Protein AF-A0AAE9DIA6-F1 (afdb_monomer_lite)

Radius of gyration: 22.22 Å; chains: 1; bounding box: 41×24×64 Å

Organism: Caenorhabditis briggsae (NCBI:txid6238)

Sequence (76 aa):
MAVNSLISWVAIFILPIIIGYLCPNHTPEEWSVFYIAGGIWVIVMNIPFPFLATTEAADFTKPGFGEKRVGHVENN

Structure (mmCIF, N/CA/C/O backbone):
data_AF-A0AAE9DIA6-F1
#
_entry.id   AF-A0AAE9DIA6-F1
#
loop_
_atom_site.group_PDB
_atom_site.id
_atom_site.type_symbol
_atom_site.label_atom_id
_atom_site.label_alt_id
_atom_site.label_comp_id
_atom_site.label_asym_id
_atom_site.label_entity_id
_atom_site.label_seq_id
_atom_site.pdbx_PDB_ins_code
_atom_site.Cartn_x
_atom_site.Cartn_y
_atom_site.Cartn_z
_atom_site.occupancy
_atom_site.B_iso_or_equiv
_atom_site.auth_seq_id
_atom_site.auth_comp_id
_atom_site.auth_asym_id
_atom_site.auth_atom_id
_atom_site.pdbx_PDB_model_num
ATOM 1 N N . MET A 1 1 ? 12.375 10.063 -6.016 1.00 64.38 1 MET A N 1
ATOM 2 C CA . MET A 1 1 ? 12.085 10.535 -4.641 1.00 64.38 1 MET A CA 1
ATOM 3 C C . MET A 1 1 ? 10.842 11.421 -4.581 1.00 64.38 1 MET A C 1
ATOM 5 O O . MET A 1 1 ? 9.908 11.033 -3.898 1.00 64.38 1 MET A O 1
ATOM 9 N N . ALA A 1 2 ? 10.758 12.523 -5.339 1.00 79.94 2 ALA A N 1
ATOM 10 C CA . ALA A 1 2 ? 9.633 13.471 -5.254 1.00 79.94 2 ALA A CA 1
ATOM 11 C C . ALA A 1 2 ? 8.228 12.868 -5.491 1.00 79.94 2 ALA A C 1
ATOM 13 O O . ALA A 1 2 ? 7.312 13.152 -4.727 1.00 79.94 2 ALA A O 1
ATOM 14 N N . VAL A 1 3 ? 8.058 12.003 -6.499 1.00 83.94 3 VAL A N 1
ATOM 15 C CA . VAL A 1 3 ? 6.746 11.397 -6.821 1.00 83.94 3 VAL A CA 1
ATOM 16 C C . VAL A 1 3 ? 6.242 10.495 -5.693 1.00 83.94 3 VAL A C 1
ATOM 18 O O . VAL A 1 3 ? 5.087 10.596 -5.293 1.00 83.94 3 VAL A O 1
ATOM 21 N N . ASN A 1 4 ? 7.120 9.661 -5.129 1.00 87.00 4 ASN A N 1
ATOM 22 C CA . ASN A 1 4 ? 6.755 8.789 -4.014 1.00 87.00 4 ASN A CA 1
ATOM 23 C C . ASN A 1 4 ? 6.350 9.609 -2.781 1.00 87.00 4 ASN A C 1
ATOM 25 O O . ASN A 1 4 ? 5.349 9.320 -2.138 1.00 87.00 4 ASN A O 1
ATOM 29 N N . SER A 1 5 ? 7.088 10.684 -2.495 1.00 88.44 5 SER A N 1
ATOM 30 C CA . SER A 1 5 ? 6.752 11.597 -1.403 1.00 88.44 5 SER A CA 1
ATOM 31 C C . SER A 1 5 ? 5.400 12.284 -1.612 1.00 88.44 5 SER A C 1
ATOM 33 O O . SER A 1 5 ? 4.633 12.389 -0.661 1.00 88.44 5 SER A O 1
ATOM 35 N N . LEU A 1 6 ? 5.077 12.713 -2.837 1.00 90.94 6 LEU A N 1
ATOM 36 C CA . LEU A 1 6 ? 3.778 13.317 -3.154 1.00 90.94 6 LEU A CA 1
ATOM 37 C C . LEU A 1 6 ? 2.620 12.342 -2.898 1.00 90.94 6 LEU A C 1
ATOM 39 O O . LEU A 1 6 ? 1.623 12.726 -2.290 1.00 90.94 6 LEU A O 1
ATOM 43 N N . ILE A 1 7 ? 2.767 11.080 -3.309 1.00 91.44 7 ILE A N 1
ATOM 44 C CA . ILE A 1 7 ? 1.758 10.037 -3.074 1.00 91.44 7 ILE A CA 1
ATOM 45 C C . ILE A 1 7 ? 1.534 9.836 -1.570 1.00 91.44 7 ILE A C 1
ATOM 47 O O . ILE A 1 7 ? 0.388 9.803 -1.122 1.00 91.44 7 ILE A O 1
ATOM 51 N N . SER A 1 8 ? 2.605 9.776 -0.773 1.00 88.81 8 SER A N 1
ATOM 52 C CA . SER A 1 8 ? 2.495 9.650 0.685 1.00 88.81 8 SER A CA 1
ATOM 53 C C . SER A 1 8 ? 1.763 10.829 1.326 1.00 88.81 8 SER A C 1
ATOM 55 O O . SER A 1 8 ? 0.935 10.627 2.211 1.00 88.81 8 SER A O 1
ATOM 57 N N . TRP A 1 9 ? 2.023 12.056 0.869 1.00 93.38 9 TRP A N 1
ATOM 58 C CA . TRP A 1 9 ? 1.315 13.242 1.356 1.00 93.38 9 TRP A CA 1
ATOM 59 C C . TRP A 1 9 ? -0.183 13.166 1.086 1.00 93.38 9 TRP A C 1
ATOM 61 O O . TRP A 1 9 ? -0.985 13.399 1.988 1.00 93.38 9 TRP A O 1
ATOM 71 N N . VAL A 1 10 ? -0.563 12.792 -0.135 1.00 92.75 10 VAL A N 1
ATOM 72 C CA . VAL A 1 10 ? -1.972 12.616 -0.503 1.00 92.75 10 VAL A CA 1
ATOM 73 C C . VAL A 1 10 ? -2.627 11.544 0.370 1.00 92.75 10 VAL A C 1
ATOM 75 O O . VAL A 1 10 ? -3.717 11.764 0.895 1.00 92.75 10 VAL A O 1
ATOM 78 N N . ALA A 1 11 ? -1.944 10.421 0.603 1.00 90.06 11 ALA A N 1
ATOM 79 C CA . ALA A 1 11 ? -2.451 9.359 1.466 1.00 90.06 11 ALA A CA 1
ATOM 80 C C . ALA A 1 11 ? -2.709 9.844 2.904 1.00 90.06 11 ALA A C 1
ATOM 82 O O . ALA A 1 11 ? -3.754 9.521 3.463 1.00 90.06 11 ALA A O 1
ATOM 83 N N . ILE A 1 12 ? -1.822 10.665 3.480 1.00 91.69 12 ILE A N 1
ATOM 84 C CA . ILE A 1 12 ? -1.976 11.211 4.843 1.00 91.69 12 ILE A CA 1
ATOM 85 C C . ILE A 1 12 ? -3.227 12.090 4.977 1.00 91.69 12 ILE A C 1
ATOM 87 O O . ILE A 1 12 ? -3.865 12.069 6.025 1.00 91.69 12 ILE A O 1
ATOM 91 N N . PHE A 1 13 ? -3.612 12.832 3.937 1.00 93.44 13 PHE A N 1
ATOM 92 C CA . PHE A 1 13 ? -4.838 13.638 3.972 1.00 93.44 13 PHE A CA 1
ATOM 93 C C . PHE A 1 13 ? -6.113 12.807 3.799 1.00 93.44 13 PHE A C 1
ATOM 95 O O . PHE A 1 13 ? -7.156 13.158 4.346 1.00 93.44 13 PHE A O 1
ATOM 102 N N . ILE A 1 14 ? -6.039 11.709 3.048 1.00 93.19 14 ILE A N 1
ATOM 103 C CA . ILE A 1 14 ? -7.199 10.866 2.740 1.00 93.19 14 ILE A CA 1
ATOM 104 C C . ILE A 1 14 ? -7.475 9.856 3.863 1.00 93.19 14 ILE A C 1
ATOM 106 O O . ILE A 1 14 ? -8.636 9.576 4.165 1.00 93.19 14 ILE A O 1
ATOM 110 N N . LEU A 1 15 ? -6.434 9.328 4.514 1.00 90.12 15 LEU A N 1
ATOM 111 C CA . LEU A 1 15 ? -6.565 8.292 5.544 1.00 90.12 15 LEU A CA 1
ATOM 112 C C . LEU A 1 15 ? -7.532 8.673 6.685 1.00 90.12 15 LEU A C 1
ATOM 114 O O . LEU A 1 15 ? -8.364 7.839 7.032 1.00 90.12 15 LEU A O 1
ATOM 118 N N . PRO A 1 16 ? -7.503 9.901 7.245 1.00 91.12 16 PRO A N 1
ATOM 119 C CA . PRO A 1 16 ? -8.428 10.310 8.302 1.00 91.12 16 PRO A CA 1
ATOM 120 C C . PRO A 1 16 ? -9.896 10.291 7.864 1.00 91.12 16 PRO A C 1
ATOM 122 O O . PRO A 1 16 ? -10.763 9.954 8.663 1.00 91.12 16 PRO A O 1
ATOM 125 N N . ILE A 1 17 ? -10.180 10.601 6.593 1.00 93.75 17 ILE A N 1
ATOM 126 C CA . ILE A 1 17 ? -11.539 10.550 6.029 1.00 93.75 17 ILE A CA 1
ATOM 127 C C . ILE A 1 17 ? -12.011 9.094 5.952 1.00 93.75 17 ILE A C 1
ATOM 129 O O . ILE A 1 17 ? -13.127 8.778 6.358 1.00 93.75 17 ILE A O 1
ATOM 133 N N . ILE A 1 18 ? -11.141 8.198 5.476 1.00 90.56 18 ILE A N 1
ATOM 134 C CA . ILE A 1 18 ? -11.423 6.760 5.401 1.00 90.56 18 ILE A CA 1
ATOM 135 C C . ILE A 1 18 ? -11.661 6.183 6.801 1.00 90.56 18 ILE A C 1
ATOM 137 O O . ILE A 1 18 ? -12.640 5.470 7.010 1.00 90.56 18 ILE A O 1
ATOM 141 N N . ILE A 1 19 ? -10.799 6.512 7.767 1.00 92.06 19 ILE A N 1
ATOM 142 C CA . ILE A 1 19 ? -10.920 6.050 9.156 1.00 92.06 19 ILE A CA 1
ATOM 143 C C . ILE A 1 19 ? -12.202 6.588 9.794 1.00 92.06 19 ILE A C 1
ATOM 145 O O . ILE A 1 19 ? -12.884 5.838 10.481 1.00 92.06 19 ILE A O 1
ATOM 149 N N . GLY A 1 20 ? -12.575 7.843 9.528 1.00 90.94 20 GLY A N 1
ATOM 150 C CA . GLY A 1 20 ? -13.829 8.412 10.026 1.00 90.94 20 GLY A CA 1
ATOM 151 C C . GLY A 1 20 ? -15.078 7.672 9.534 1.00 90.94 20 GLY A C 1
ATOM 152 O O . GLY A 1 20 ? -16.090 7.661 10.227 1.00 90.94 20 GLY A O 1
ATOM 153 N N . TYR A 1 21 ? -15.005 7.028 8.365 1.00 90.31 21 TYR A N 1
ATOM 154 C CA . TYR A 1 21 ? -16.091 6.203 7.834 1.00 90.31 21 TYR A CA 1
ATOM 155 C C . TYR A 1 21 ? -16.031 4.742 8.309 1.00 90.31 21 TYR A C 1
ATOM 157 O O . TYR A 1 21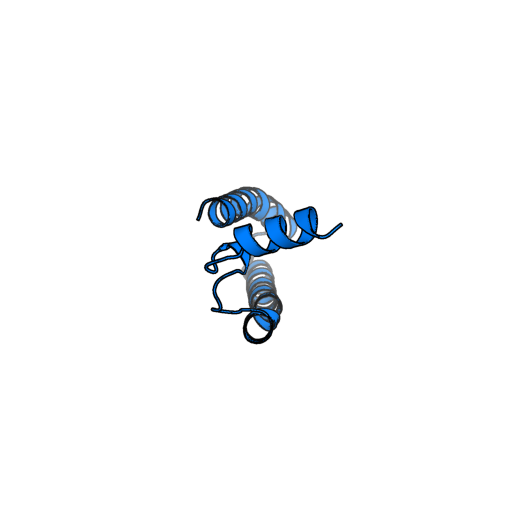 ? -17.067 4.159 8.616 1.00 90.31 21 TYR A O 1
ATOM 165 N N . LEU A 1 22 ? -14.838 4.138 8.358 1.00 88.31 22 LEU A N 1
ATOM 166 C CA . LEU A 1 22 ? -14.658 2.712 8.670 1.00 88.31 22 LEU A CA 1
ATOM 167 C C . LEU A 1 22 ? -14.575 2.399 10.169 1.00 88.31 22 LEU A C 1
ATOM 169 O O . LEU A 1 22 ? -14.979 1.312 10.573 1.00 88.31 22 LEU A O 1
ATOM 173 N N . CYS A 1 23 ? -14.066 3.328 10.977 1.00 92.12 23 CYS A N 1
ATOM 174 C CA . CYS A 1 23 ? -13.925 3.181 12.426 1.00 92.12 23 CYS A CA 1
ATOM 175 C C . CYS A 1 23 ? -14.653 4.314 13.176 1.00 92.12 23 CYS A C 1
ATOM 177 O O . CYS A 1 23 ? -14.002 5.065 13.910 1.00 92.12 23 CYS A O 1
ATOM 179 N N . PRO A 1 24 ? -15.976 4.493 12.982 1.00 91.81 24 PRO A N 1
ATOM 180 C CA . PRO A 1 24 ? -16.718 5.620 13.549 1.00 91.81 24 PRO A CA 1
ATOM 181 C C . PRO A 1 24 ? -16.820 5.572 15.079 1.00 91.81 24 PRO A C 1
ATOM 183 O O . PRO A 1 24 ? -16.934 6.618 15.714 1.00 91.81 24 PRO A O 1
ATOM 186 N N . ASN A 1 25 ? -16.780 4.379 15.678 1.00 93.81 25 ASN A N 1
ATOM 187 C CA . ASN A 1 25 ? -16.889 4.198 17.127 1.00 93.81 25 ASN A CA 1
ATOM 188 C C . ASN A 1 25 ? -15.523 3.966 17.788 1.00 93.81 25 ASN A C 1
ATOM 190 O O . ASN A 1 25 ? -15.439 3.855 19.012 1.00 93.81 25 ASN A O 1
ATOM 194 N N . HIS A 1 26 ? -14.456 3.899 16.987 1.00 89.69 26 HIS A N 1
ATOM 195 C CA . HIS A 1 26 ? -13.082 3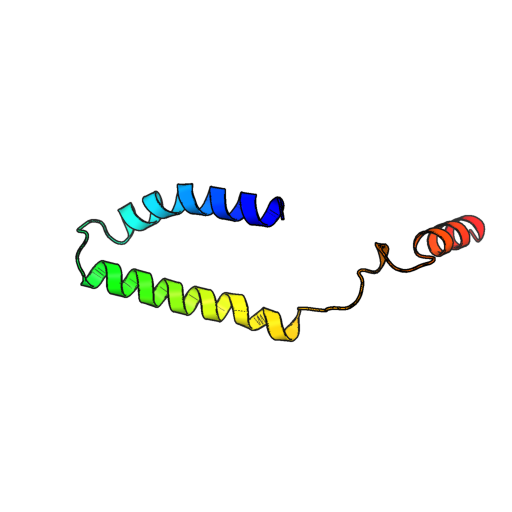.665 17.418 1.00 89.69 26 HIS A CA 1
ATOM 196 C C . HIS A 1 26 ? -12.911 2.408 18.288 1.00 89.69 26 HIS A C 1
ATOM 198 O O . HIS A 1 26 ? -12.067 2.388 19.188 1.00 89.69 26 HIS A O 1
ATOM 204 N N . THR A 1 27 ? -13.680 1.347 18.022 1.00 95.94 27 THR A N 1
ATOM 205 C CA . THR A 1 27 ? -13.586 0.105 18.804 1.00 95.94 27 THR A CA 1
ATOM 206 C C . THR A 1 27 ? -12.446 -0.795 18.317 1.00 95.94 27 THR A C 1
ATOM 208 O O . THR A 1 27 ? -12.036 -0.709 17.153 1.00 95.94 27 THR A O 1
ATOM 211 N N . PRO A 1 28 ? -11.913 -1.688 19.174 1.00 94.12 28 PRO A N 1
ATOM 212 C CA . PRO A 1 28 ? -10.872 -2.636 18.774 1.00 94.12 28 PRO A CA 1
ATOM 213 C C . PRO A 1 28 ? -11.264 -3.503 17.571 1.00 94.12 28 PRO A C 1
ATOM 215 O O . PRO A 1 28 ? -10.418 -3.824 16.737 1.00 94.12 28 PRO A O 1
ATOM 218 N N . GLU A 1 29 ? -12.543 -3.856 17.453 1.00 94.38 29 GLU A N 1
ATOM 219 C CA . GLU A 1 29 ? -13.069 -4.676 16.365 1.00 94.38 29 GLU A CA 1
ATOM 220 C C . GLU A 1 29 ? -12.983 -3.936 15.026 1.00 94.38 29 GLU A C 1
ATOM 222 O O . GLU A 1 29 ? -12.459 -4.493 14.060 1.00 94.38 29 GLU A O 1
ATOM 227 N N . GLU A 1 30 ? -13.406 -2.669 14.973 1.00 92.75 30 GLU A N 1
ATOM 228 C CA . GLU A 1 30 ? -13.326 -1.830 13.767 1.00 92.75 30 GLU A CA 1
ATOM 229 C C . GLU A 1 30 ? -11.868 -1.667 13.304 1.00 92.75 30 GLU A C 1
ATOM 231 O O . GLU A 1 30 ? -11.536 -1.871 12.132 1.00 92.75 30 GLU A O 1
ATOM 236 N N . TRP A 1 31 ? -10.962 -1.406 14.250 1.00 94.44 31 TRP A N 1
ATOM 237 C CA . TRP A 1 31 ? -9.530 -1.312 13.971 1.00 94.44 31 TRP A CA 1
ATOM 238 C C . TRP A 1 31 ? -8.933 -2.631 13.479 1.00 94.44 31 TRP A C 1
ATOM 240 O O . TRP A 1 31 ? -8.095 -2.622 12.576 1.00 94.44 31 TRP A O 1
ATOM 250 N N . SER A 1 32 ? -9.366 -3.767 14.031 1.00 94.50 32 SER A N 1
ATOM 251 C CA . SER A 1 32 ? -8.884 -5.080 13.593 1.00 94.50 32 SER A CA 1
ATOM 252 C C . SER A 1 32 ? -9.216 -5.336 12.121 1.00 94.50 32 SER A C 1
ATOM 254 O O . SER A 1 32 ? -8.343 -5.749 11.357 1.00 94.50 32 SER A O 1
ATOM 256 N N . VAL A 1 33 ? -10.436 -4.995 11.694 1.00 92.25 33 VAL A N 1
ATOM 257 C CA . VAL A 1 33 ? -10.876 -5.128 10.301 1.00 92.25 33 VAL A CA 1
ATOM 258 C C . VAL A 1 33 ? -10.058 -4.211 9.395 1.00 92.25 33 VAL A C 1
ATOM 260 O O . VAL A 1 33 ? -9.571 -4.666 8.359 1.00 92.25 33 VAL A O 1
ATOM 263 N N . PHE A 1 34 ? -9.842 -2.954 9.796 1.00 92.94 34 PHE A N 1
ATOM 264 C CA . PHE A 1 34 ? -9.025 -2.006 9.037 1.00 92.94 34 PHE A CA 1
ATOM 265 C C . PHE A 1 34 ? -7.590 -2.508 8.828 1.00 92.94 34 PHE A C 1
ATOM 267 O O . PHE A 1 34 ? -7.094 -2.512 7.699 1.00 92.94 34 PHE A O 1
ATOM 274 N N . TYR A 1 35 ? -6.924 -2.981 9.885 1.00 94.00 35 TYR A N 1
ATOM 275 C CA . TYR A 1 35 ? -5.545 -3.460 9.778 1.00 94.00 35 TYR A CA 1
ATOM 276 C C . TYR A 1 35 ? -5.426 -4.759 8.979 1.00 94.00 35 TYR A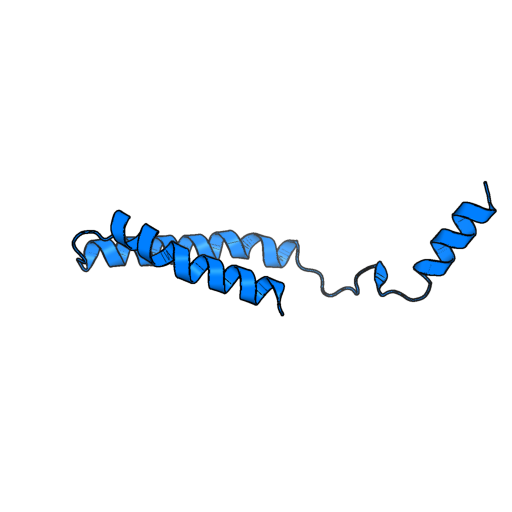 C 1
ATOM 278 O O . TYR A 1 35 ? -4.492 -4.900 8.189 1.00 94.00 35 TYR A O 1
ATOM 286 N N . ILE A 1 36 ? -6.378 -5.687 9.122 1.00 95.88 36 ILE A N 1
ATOM 287 C CA . ILE A 1 36 ? -6.410 -6.916 8.318 1.00 95.88 36 ILE A CA 1
ATOM 288 C C . ILE A 1 36 ? -6.610 -6.572 6.836 1.00 95.88 36 ILE A C 1
ATOM 290 O O . ILE A 1 36 ? -5.861 -7.058 5.987 1.00 95.88 36 ILE A O 1
ATOM 294 N N . ALA A 1 37 ? -7.565 -5.693 6.520 1.00 93.38 37 ALA A N 1
ATOM 295 C CA . ALA A 1 37 ? -7.810 -5.238 5.155 1.00 93.38 37 ALA A CA 1
ATOM 296 C C . ALA A 1 37 ? -6.582 -4.528 4.560 1.00 93.38 37 ALA A C 1
ATOM 298 O O . ALA A 1 37 ? -6.191 -4.816 3.429 1.00 93.38 37 ALA A O 1
ATOM 299 N N . GLY A 1 38 ? -5.927 -3.658 5.336 1.00 93.69 38 GLY A N 1
ATOM 300 C CA . GLY A 1 38 ? -4.682 -3.001 4.940 1.00 93.69 38 GLY A CA 1
ATOM 301 C C . GLY A 1 38 ? -3.548 -3.994 4.670 1.00 93.69 38 GLY A C 1
ATOM 302 O O . GLY A 1 38 ? -2.840 -3.865 3.673 1.00 93.69 38 GLY A O 1
ATOM 303 N N . GLY A 1 39 ? -3.410 -5.030 5.501 1.00 95.31 39 GLY A N 1
ATOM 304 C CA . GLY A 1 39 ? -2.431 -6.100 5.298 1.00 95.31 39 GLY A CA 1
ATOM 305 C C . GLY A 1 39 ? -2.665 -6.875 3.999 1.00 95.31 39 GLY A C 1
ATOM 306 O O . GLY A 1 39 ? -1.739 -7.051 3.207 1.00 95.31 39 GLY A O 1
ATOM 307 N N . ILE A 1 40 ? -3.914 -7.272 3.735 1.00 96.56 40 ILE A N 1
ATOM 308 C CA . ILE A 1 40 ? -4.299 -7.933 2.479 1.00 96.56 40 ILE A CA 1
ATOM 309 C C . ILE A 1 40 ? -3.996 -7.024 1.283 1.00 96.56 40 ILE A C 1
ATOM 311 O O . ILE A 1 40 ? -3.409 -7.476 0.301 1.00 96.56 40 ILE A O 1
ATOM 315 N N . TRP A 1 41 ? -4.342 -5.739 1.374 1.00 94.69 41 TRP A N 1
ATOM 316 C CA . TRP A 1 41 ? -4.084 -4.763 0.318 1.00 94.69 41 TRP A CA 1
ATOM 317 C C . TRP A 1 41 ? -2.596 -4.649 -0.022 1.00 94.69 41 TRP A C 1
ATOM 319 O O . TRP A 1 41 ? -2.225 -4.712 -1.194 1.00 94.69 41 TRP A O 1
ATOM 329 N N . VAL A 1 42 ? -1.731 -4.539 0.992 1.00 93.81 42 VAL A N 1
ATOM 330 C CA . VAL A 1 42 ? -0.275 -4.480 0.795 1.00 93.81 42 VAL A CA 1
ATOM 331 C C . VAL A 1 42 ? 0.224 -5.733 0.085 1.00 93.81 42 VAL A C 1
ATOM 333 O O . VAL A 1 42 ? 0.994 -5.613 -0.867 1.00 93.81 42 VAL A O 1
ATOM 336 N N . ILE A 1 43 ? -0.229 -6.919 0.496 1.00 95.69 43 ILE A N 1
ATOM 337 C CA . ILE A 1 43 ? 0.163 -8.176 -0.151 1.00 95.69 43 ILE A CA 1
ATOM 338 C C . ILE A 1 43 ? -0.246 -8.154 -1.625 1.00 95.69 43 ILE A C 1
ATOM 340 O O . ILE A 1 43 ? 0.609 -8.316 -2.492 1.00 95.69 43 ILE A O 1
ATOM 344 N N . VAL A 1 44 ? -1.521 -7.882 -1.918 1.00 96.19 44 VAL A N 1
ATOM 345 C CA . VAL A 1 44 ? -2.055 -7.871 -3.290 1.00 96.19 44 VAL A CA 1
ATOM 346 C C . VAL A 1 44 ? -1.302 -6.883 -4.179 1.00 96.19 44 VAL A C 1
ATOM 348 O O . VAL A 1 44 ? -0.926 -7.233 -5.294 1.00 96.19 44 VAL A O 1
ATOM 351 N N . MET A 1 45 ? -1.020 -5.677 -3.683 1.00 92.31 45 MET A N 1
ATOM 352 C CA . MET A 1 45 ? -0.303 -4.650 -4.447 1.00 92.31 45 MET A CA 1
ATOM 353 C C . MET A 1 45 ? 1.179 -4.975 -4.664 1.00 92.31 45 MET A C 1
ATOM 355 O O . MET A 1 45 ? 1.781 -4.458 -5.602 1.00 92.31 45 MET A O 1
ATOM 359 N N . ASN A 1 46 ? 1.772 -5.837 -3.835 1.00 93.06 46 ASN A N 1
ATOM 360 C CA . ASN A 1 46 ? 3.158 -6.276 -3.993 1.00 93.06 46 ASN A CA 1
ATOM 361 C C . ASN A 1 46 ? 3.301 -7.545 -4.844 1.00 93.06 46 ASN A C 1
ATOM 363 O O . ASN A 1 46 ? 4.400 -7.802 -5.325 1.00 93.06 46 ASN A O 1
ATOM 367 N N . ILE A 1 47 ? 2.229 -8.308 -5.096 1.00 95.12 47 ILE A N 1
ATOM 368 C CA . ILE A 1 47 ? 2.276 -9.498 -5.969 1.00 95.12 47 ILE A CA 1
ATOM 369 C C . ILE A 1 47 ? 2.855 -9.187 -7.359 1.00 95.12 47 ILE A C 1
ATOM 371 O O . ILE A 1 47 ? 3.666 -9.980 -7.825 1.00 95.12 47 ILE A O 1
ATOM 375 N N . PRO A 1 48 ? 2.513 -8.075 -8.040 1.00 93.19 48 PRO A N 1
ATOM 376 C CA . PRO A 1 48 ? 3.077 -7.780 -9.357 1.00 93.19 48 PRO A CA 1
ATOM 377 C C . PRO A 1 48 ? 4.575 -7.462 -9.332 1.00 93.19 48 PRO A C 1
ATOM 379 O O . PRO A 1 48 ? 5.255 -7.655 -10.336 1.00 93.19 48 PRO A O 1
ATOM 382 N N . PHE A 1 49 ? 5.101 -6.978 -8.203 1.00 90.62 49 PHE A N 1
ATOM 383 C CA . PHE A 1 49 ? 6.483 -6.513 -8.080 1.00 90.62 49 PHE A CA 1
ATOM 384 C C . PHE A 1 49 ? 7.532 -7.550 -8.529 1.00 90.62 49 PHE A C 1
ATOM 386 O O . PHE A 1 49 ? 8.322 -7.211 -9.406 1.00 90.62 49 PHE A O 1
ATOM 393 N N . PRO A 1 50 ? 7.541 -8.808 -8.039 1.00 89.31 50 PRO A N 1
ATOM 394 C CA . PRO A 1 50 ? 8.508 -9.815 -8.484 1.00 89.31 50 PRO A CA 1
ATOM 395 C C . PRO A 1 50 ? 8.417 -10.174 -9.974 1.00 89.31 50 PRO A C 1
ATOM 397 O O . PRO A 1 50 ? 9.379 -10.709 -10.514 1.00 89.31 50 PRO A O 1
ATOM 400 N N . PHE A 1 51 ? 7.289 -9.906 -10.640 1.00 91.56 51 PHE A N 1
ATOM 401 C CA . PHE A 1 51 ? 7.095 -10.248 -12.053 1.00 91.56 51 PHE A CA 1
ATOM 402 C C . PHE A 1 51 ? 7.363 -9.075 -13.001 1.00 91.56 51 PHE A C 1
ATOM 404 O O . PHE A 1 51 ? 7.716 -9.297 -14.155 1.00 91.56 51 PHE A O 1
ATOM 411 N N . LEU A 1 52 ? 7.162 -7.837 -12.537 1.00 90.75 52 LEU A N 1
ATOM 412 C CA . LEU A 1 52 ? 7.219 -6.632 -13.372 1.00 90.75 52 LEU A CA 1
ATOM 413 C C . LEU A 1 52 ? 8.440 -5.750 -13.099 1.00 90.75 52 LEU A C 1
ATOM 415 O O . LEU A 1 52 ? 8.815 -4.952 -13.957 1.00 90.75 52 LEU A O 1
ATOM 419 N N . ALA A 1 53 ? 9.049 -5.842 -11.915 1.00 88.75 53 ALA A N 1
ATOM 420 C CA . ALA A 1 53 ? 10.207 -5.024 -11.588 1.00 88.75 53 ALA A CA 1
ATOM 421 C C . ALA A 1 53 ? 11.438 -5.493 -12.377 1.00 88.75 53 ALA A C 1
ATOM 423 O O . ALA A 1 53 ? 11.812 -6.663 -12.335 1.00 88.75 53 ALA A O 1
ATOM 424 N N . THR A 1 54 ? 12.097 -4.556 -13.060 1.00 86.69 54 THR A N 1
ATOM 425 C CA . THR A 1 54 ? 13.391 -4.778 -13.712 1.00 86.69 54 THR A CA 1
ATOM 426 C C . THR A 1 54 ? 14.444 -3.863 -13.106 1.00 86.69 54 THR A C 1
ATOM 428 O O . THR A 1 54 ? 14.170 -2.711 -12.765 1.00 86.69 54 THR A O 1
ATOM 431 N N . THR A 1 55 ? 15.658 -4.386 -12.967 1.00 84.88 55 THR A N 1
ATOM 432 C CA . THR A 1 55 ? 16.844 -3.609 -12.589 1.00 84.88 55 THR A CA 1
ATOM 433 C C . THR A 1 55 ? 17.643 -3.158 -13.808 1.00 84.88 55 THR A C 1
ATOM 435 O O . THR A 1 55 ? 18.695 -2.541 -13.651 1.00 84.88 55 THR A O 1
ATOM 438 N N . G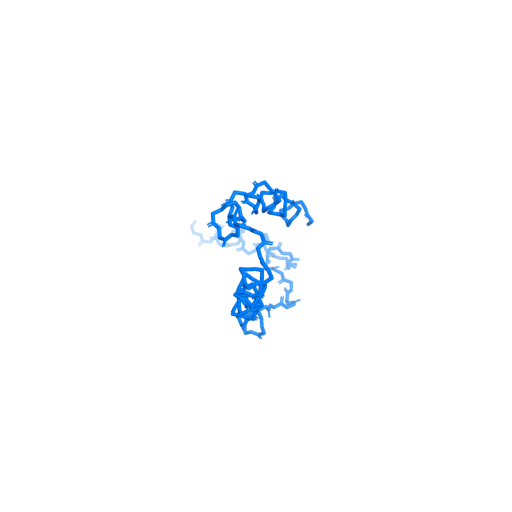LU A 1 56 ? 17.194 -3.497 -15.020 1.00 86.06 56 GLU A N 1
ATOM 439 C CA . GLU A 1 56 ? 17.844 -3.044 -16.242 1.00 86.06 56 GLU A CA 1
ATOM 440 C C . GLU A 1 56 ? 17.750 -1.519 -16.352 1.00 86.06 56 GLU A C 1
ATOM 442 O O . GLU A 1 56 ? 16.743 -0.901 -15.995 1.00 86.06 56 GLU A O 1
ATOM 447 N N . ALA A 1 57 ? 18.824 -0.900 -16.842 1.00 80.69 57 ALA A N 1
ATOM 448 C CA . ALA A 1 57 ? 18.821 0.520 -17.139 1.00 80.69 57 ALA A CA 1
ATOM 449 C C . ALA A 1 57 ? 17.687 0.828 -18.125 1.00 80.69 57 ALA A C 1
ATOM 451 O O . ALA A 1 57 ? 17.545 0.152 -19.146 1.00 80.69 57 ALA A O 1
ATOM 452 N N . ALA A 1 58 ? 16.891 1.851 -17.818 1.00 83.25 58 ALA A N 1
ATOM 453 C CA . ALA A 1 58 ? 15.834 2.284 -18.715 1.00 83.25 58 ALA A CA 1
ATOM 454 C C . ALA A 1 58 ? 16.415 2.614 -20.097 1.00 83.25 58 ALA A C 1
ATOM 456 O O . ALA A 1 58 ? 17.525 3.130 -20.202 1.00 83.25 58 ALA A O 1
ATOM 457 N N . ASP A 1 59 ? 15.674 2.347 -21.172 1.00 83.25 59 ASP A N 1
ATOM 458 C CA . ASP A 1 59 ? 16.241 2.469 -22.520 1.00 83.25 59 ASP A CA 1
ATOM 459 C C . ASP A 1 59 ? 16.793 3.869 -22.810 1.00 83.25 59 ASP A C 1
ATOM 461 O O . ASP A 1 59 ? 17.831 4.001 -23.455 1.00 83.25 59 ASP A O 1
ATOM 465 N N . PHE A 1 60 ? 16.165 4.904 -22.245 1.00 80.44 60 PHE A N 1
ATOM 466 C CA . PHE A 1 60 ? 16.591 6.296 -22.388 1.00 80.44 60 PHE A CA 1
ATOM 467 C C . PHE A 1 60 ? 17.901 6.655 -21.675 1.00 80.44 60 PHE A C 1
ATOM 469 O O . PHE A 1 60 ? 18.430 7.741 -21.906 1.00 80.44 60 PHE A O 1
ATOM 476 N N . THR A 1 61 ? 18.434 5.776 -20.824 1.00 83.75 61 THR A N 1
ATOM 477 C CA . THR A 1 61 ? 19.726 5.963 -20.151 1.00 83.75 61 THR A CA 1
ATOM 478 C C . THR A 1 61 ? 20.852 5.137 -20.776 1.00 83.75 61 THR A C 1
ATOM 480 O O . THR A 1 61 ? 22.006 5.287 -20.372 1.00 83.75 61 THR A O 1
ATOM 483 N N . LYS A 1 62 ? 20.559 4.289 -21.774 1.00 86.12 62 LYS A N 1
ATOM 484 C CA . LYS A 1 62 ? 21.569 3.486 -22.479 1.00 86.12 62 LYS A CA 1
ATOM 485 C C . LYS A 1 62 ? 22.397 4.353 -23.452 1.00 86.12 62 LYS A C 1
ATOM 487 O O . LYS A 1 62 ? 21.837 5.238 -24.110 1.00 86.12 62 LYS A O 1
ATOM 492 N N . PRO A 1 63 ? 23.711 4.090 -23.612 1.00 79.12 63 PRO A N 1
ATOM 493 C CA . PRO A 1 63 ? 24.536 4.763 -24.618 1.00 79.12 63 PRO A CA 1
ATOM 494 C C . PRO A 1 63 ? 23.954 4.575 -26.031 1.00 79.12 63 PRO A C 1
ATOM 496 O O . PRO A 1 63 ? 23.582 3.462 -26.403 1.00 79.12 63 PRO A O 1
ATOM 499 N N . GLY A 1 64 ? 23.843 5.655 -26.812 1.00 72.06 64 GLY A N 1
ATOM 500 C CA . GLY A 1 64 ? 23.327 5.620 -28.192 1.00 72.06 64 GL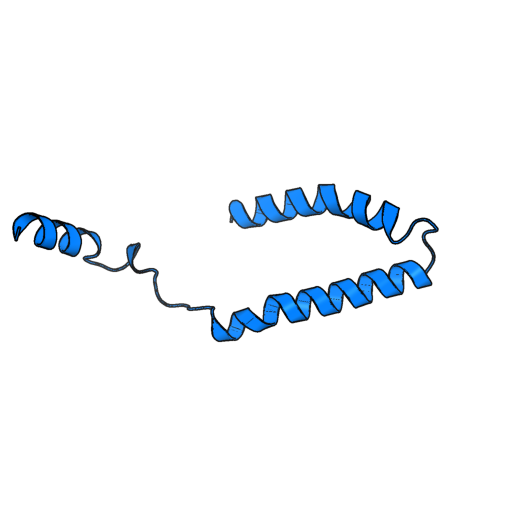Y A CA 1
ATOM 501 C C . GLY A 1 64 ? 21.799 5.722 -28.351 1.00 72.06 64 GLY A C 1
ATOM 502 O O . GLY A 1 64 ? 21.302 5.667 -29.477 1.00 72.06 64 GLY A O 1
ATOM 503 N N . PHE A 1 65 ? 21.027 5.913 -27.270 1.00 68.31 65 PHE A N 1
ATOM 504 C CA . PHE A 1 65 ? 19.565 6.101 -27.347 1.00 68.31 65 PHE A CA 1
ATOM 505 C C . PHE A 1 65 ? 19.148 7.324 -28.194 1.00 68.31 65 PHE A C 1
ATOM 507 O O . PHE A 1 65 ? 18.099 7.307 -28.838 1.00 68.31 65 PHE A O 1
ATOM 514 N N . GLY A 1 66 ? 19.991 8.364 -28.236 1.00 64.44 66 GLY A N 1
ATOM 515 C CA . GLY A 1 66 ? 19.810 9.542 -29.092 1.00 64.44 66 GLY A CA 1
ATOM 516 C C . GLY A 1 66 ? 20.265 9.342 -30.544 1.00 64.44 66 GLY A C 1
ATOM 517 O O . GLY A 1 66 ? 19.575 9.785 -31.457 1.00 64.44 66 GLY A O 1
ATOM 518 N N . GLU A 1 67 ? 21.367 8.622 -30.781 1.00 62.09 67 GLU A N 1
ATOM 519 C CA . GLU A 1 67 ? 21.906 8.368 -32.133 1.00 62.09 67 GLU A CA 1
ATOM 520 C C . GLU A 1 67 ? 20.969 7.511 -32.991 1.00 62.09 67 GLU A C 1
ATOM 522 O O . GLU A 1 67 ? 20.772 7.800 -34.170 1.00 62.09 67 GLU A O 1
ATOM 527 N N . LYS A 1 68 ? 20.304 6.507 -32.397 1.00 56.50 68 LYS A N 1
ATOM 528 C CA . LYS A 1 68 ? 19.330 5.666 -33.117 1.00 56.50 68 LYS A CA 1
ATOM 529 C C . LYS A 1 68 ? 18.119 6.446 -33.640 1.00 56.50 68 LYS A C 1
ATOM 531 O O . LYS A 1 68 ? 17.511 6.020 -34.618 1.00 56.50 68 LYS A O 1
ATOM 536 N N . ARG A 1 69 ? 17.757 7.577 -33.016 1.00 56.12 69 ARG A N 1
ATOM 537 C CA . ARG A 1 69 ? 16.670 8.440 -33.510 1.00 56.12 69 ARG A CA 1
ATOM 538 C C . ARG A 1 69 ? 17.116 9.344 -34.656 1.00 56.12 69 ARG A C 1
ATOM 540 O O . ARG A 1 69 ? 16.309 9.595 -35.540 1.00 56.12 69 ARG A O 1
ATOM 547 N N . VAL A 1 70 ? 18.374 9.786 -34.674 1.00 57.41 70 VAL A N 1
ATOM 548 C CA . VAL A 1 70 ? 18.921 10.603 -35.772 1.00 57.41 70 VAL A CA 1
ATOM 549 C C . VAL A 1 70 ? 19.069 9.757 -37.040 1.00 57.41 70 VAL A C 1
ATOM 551 O O . VAL A 1 70 ? 18.559 10.140 -38.087 1.00 57.41 70 VAL A O 1
ATOM 554 N N . GLY A 1 71 ? 19.617 8.542 -36.927 1.00 56.59 71 GLY A N 1
ATOM 555 C CA . GLY A 1 71 ? 19.792 7.648 -38.080 1.00 56.59 71 GLY A CA 1
ATOM 556 C C . GLY A 1 71 ? 18.493 7.111 -38.706 1.00 56.59 71 GLY A C 1
ATOM 557 O O . GLY A 1 71 ? 18.503 6.710 -39.869 1.00 56.59 71 GLY A O 1
ATOM 558 N N . HIS A 1 72 ? 17.371 7.100 -37.971 1.00 55.28 72 HIS A N 1
ATOM 559 C CA . HIS A 1 72 ? 16.054 6.752 -38.528 1.00 55.28 72 HIS A CA 1
ATOM 560 C C . HIS A 1 72 ? 15.404 7.935 -39.266 1.00 55.28 72 HIS A C 1
ATOM 562 O O . HIS A 1 72 ? 14.686 7.717 -40.239 1.00 55.28 72 HIS A O 1
ATOM 568 N N . VAL A 1 73 ? 15.667 9.171 -38.831 1.00 57.84 73 VAL A N 1
ATOM 569 C CA . VAL A 1 73 ? 15.167 10.387 -39.491 1.00 57.84 73 VAL A CA 1
ATOM 570 C C . VAL A 1 73 ? 15.981 10.714 -40.748 1.00 57.84 73 VAL A C 1
ATOM 572 O O . VAL A 1 73 ? 15.407 11.189 -41.714 1.00 57.84 73 VAL A O 1
ATOM 575 N N . GLU A 1 74 ? 17.287 10.424 -40.777 1.00 54.44 74 GLU A N 1
ATOM 576 C CA . GLU A 1 74 ? 18.135 10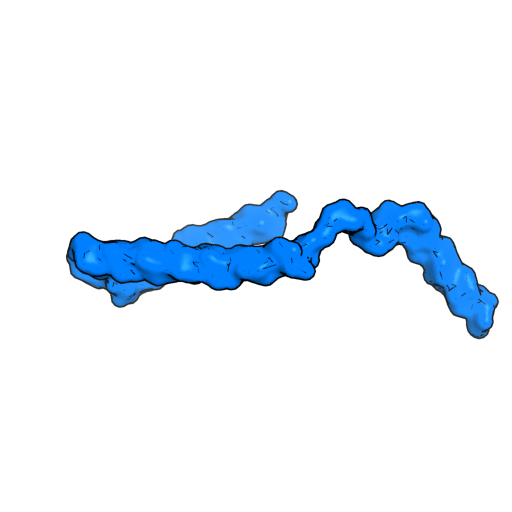.654 -41.963 1.00 54.44 74 GLU A CA 1
ATOM 577 C C . GLU A 1 74 ? 17.946 9.633 -43.102 1.00 54.44 74 GLU A C 1
ATOM 579 O O . GLU A 1 74 ? 18.320 9.920 -44.234 1.00 54.44 74 GLU A O 1
ATOM 584 N N . ASN A 1 75 ? 17.374 8.452 -42.836 1.00 53.19 75 ASN A N 1
ATOM 585 C CA . ASN A 1 75 ? 17.161 7.393 -43.840 1.00 53.19 75 ASN A CA 1
ATOM 586 C C . ASN A 1 75 ? 15.734 7.361 -44.429 1.00 53.19 75 ASN A C 1
ATOM 588 O O . ASN A 1 75 ? 15.333 6.329 -44.971 1.00 53.19 75 ASN A O 1
ATOM 592 N N . ASN A 1 76 ? 14.960 8.447 -44.310 1.00 48.22 76 ASN A N 1
ATOM 593 C CA . ASN A 1 76 ? 13.604 8.551 -44.861 1.00 48.22 76 ASN A CA 1
ATOM 594 C C . ASN A 1 76 ? 13.405 9.855 -45.639 1.00 48.22 76 ASN A C 1
ATOM 596 O O . ASN A 1 76 ? 13.713 10.924 -45.069 1.00 48.22 76 ASN A O 1
#

Secondary structure (DSSP, 8-state):
-HHHHHHHHHHHHHHHHHHHHH-TT--HHHHHHHHHHHHHHHHHHHTTHHHH---SPPGGGSTTTTHHHHHHHTT-

Foldseek 3Di:
DVVVVVVVVVCVVCVVVVCCVQVVPVDPVSVVVVVVVVVVVVVVVCVCVVVPDDPDDDLVPDPCSVVVVVVVVVVD

pLDDT: mean 84.81, std 13.11, range [48.22, 96.56]